Protein AF-A0A9P1BIZ7-F1 (afdb_monomer_lite)

Radius of gyration: 15.01 Å; chains: 1; bounding box: 36×40×43 Å

pLDDT: mean 78.5, std 20.58, range [31.52, 95.69]

Organism: NCBI:txid2562237

Secondary structure (DSSP, 8-state):
--TTTSPTT-EEEE----TTTSGGGHHHH---SS-TT--S-HHHHHHHHHHHHHHHHHHHHHHTT-EEEE-EETT-GGGGSHHHHHHHHHTT------EETTEEP-EE--------S--

Foldseek 3Di:
DVLVPAAAAAEDEEEQDQPLFAPVCCVVQVDDLVRNQGDPDPVSVVSVVSVVVVLVVVVSNLVNNYKYKYWYAPRGSSCSDPVNVVSCVVLVWDQQQDDDPRIGITIRDNPDPPVPDDD

Sequence (119 aa):
MAVRNTRPGGLLMVAPPCATWVFLCSAVTGRSWSNPGGNSQRCVELANILVLRLIYILFYAVKRNVKILIEQPQSSVMWMWRPVRKFLHWAGCRTECYSFLLASACELNMESCDLWHTW

Structure (mmCIF, N/CA/C/O backbone):
data_AF-A0A9P1BIZ7-F1
#
_entry.id   AF-A0A9P1BIZ7-F1
#
loop_
_atom_site.group_PDB
_atom_site.id
_atom_site.type_symbol
_atom_site.label_atom_id
_atom_site.label_alt_id
_atom_site.label_comp_id
_atom_site.label_asym_id
_atom_site.label_entity_id
_atom_site.label_seq_id
_atom_site.pdbx_PDB_ins_code
_atom_site.Cartn_x
_atom_site.Cartn_y
_atom_site.Cartn_z
_atom_site.occupancy
_atom_site.B_iso_or_equiv
_atom_site.auth_seq_id
_atom_site.auth_comp_id
_atom_site.auth_asym_id
_atom_site.auth_atom_id
_atom_site.pdbx_PDB_model_num
ATOM 1 N N . MET A 1 1 ? -17.255 4.498 2.883 1.00 62.00 1 MET A N 1
ATOM 2 C CA . MET A 1 1 ? -18.193 3.463 2.398 1.00 62.00 1 MET A CA 1
ATOM 3 C C . MET A 1 1 ? -17.959 2.087 3.020 1.00 62.00 1 MET A C 1
ATOM 5 O O . MET A 1 1 ? -18.947 1.530 3.448 1.00 62.00 1 MET A O 1
ATOM 9 N N . ALA A 1 2 ? -16.737 1.574 3.208 1.00 76.94 2 ALA A N 1
ATOM 10 C CA . ALA A 1 2 ? -16.501 0.465 4.160 1.00 76.94 2 ALA A CA 1
ATOM 11 C C . ALA A 1 2 ? -16.024 1.004 5.523 1.00 76.94 2 ALA A C 1
ATOM 13 O O . ALA A 1 2 ? -16.755 0.948 6.503 1.00 76.94 2 ALA A O 1
ATOM 14 N N . VAL A 1 3 ? -14.891 1.719 5.530 1.00 84.19 3 VAL A N 1
ATOM 15 C CA . VAL A 1 3 ? -14.271 2.311 6.739 1.00 84.19 3 VAL A CA 1
ATOM 16 C C . VAL A 1 3 ? -15.212 3.194 7.564 1.00 84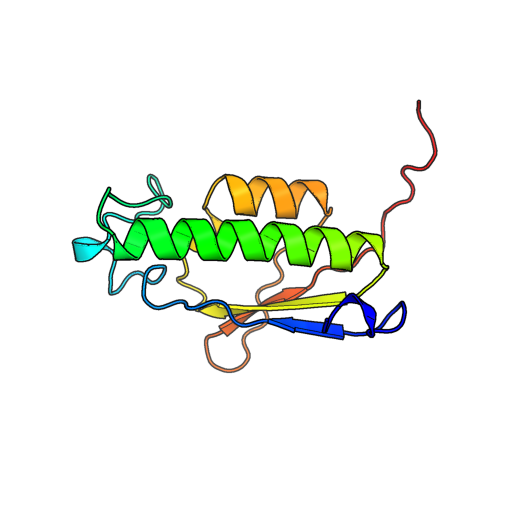.19 3 VAL A C 1
ATOM 18 O O . VAL A 1 3 ? -15.187 3.170 8.787 1.00 84.19 3 VAL A O 1
ATOM 21 N N . ARG A 1 4 ? -16.074 3.976 6.900 1.00 88.62 4 ARG A N 1
ATOM 22 C CA . ARG A 1 4 ? -17.042 4.860 7.576 1.00 88.62 4 ARG A CA 1
ATOM 23 C C . ARG A 1 4 ? -18.001 4.083 8.485 1.00 88.62 4 ARG A C 1
ATOM 25 O O . ARG A 1 4 ? -18.377 4.589 9.535 1.00 88.62 4 ARG A O 1
ATOM 32 N N . ASN A 1 5 ? -18.402 2.889 8.056 1.00 90.81 5 ASN A N 1
ATOM 33 C CA . ASN A 1 5 ? -19.398 2.074 8.744 1.00 90.81 5 ASN A CA 1
ATOM 34 C C . ASN A 1 5 ? -18.746 1.102 9.744 1.00 90.81 5 ASN A C 1
ATOM 36 O O . ASN A 1 5 ? -19.448 0.504 10.555 1.00 90.81 5 ASN A O 1
ATOM 40 N N . THR A 1 6 ? -17.418 0.956 9.711 1.00 88.38 6 THR A N 1
ATOM 41 C CA . THR A 1 6 ? -16.670 0.174 10.694 1.00 88.38 6 THR A CA 1
ATOM 42 C C . THR A 1 6 ? -16.720 0.869 12.053 1.00 88.38 6 THR A C 1
ATOM 44 O O . THR A 1 6 ? -16.509 2.082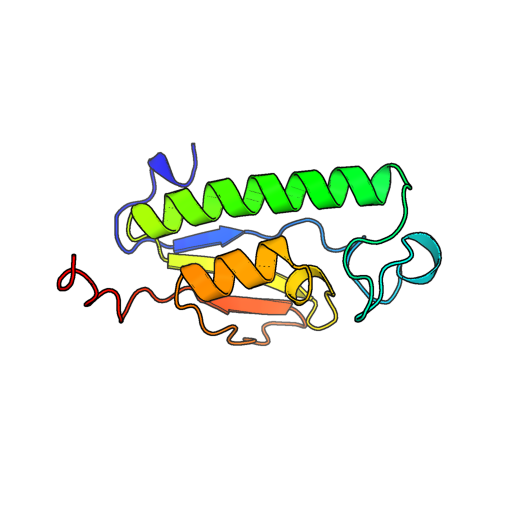 12.165 1.00 88.38 6 THR A O 1
ATOM 47 N N . ARG A 1 7 ? -17.031 0.094 13.095 1.00 90.75 7 ARG A N 1
ATOM 48 C CA . ARG A 1 7 ? -17.021 0.573 14.481 1.00 90.75 7 ARG A CA 1
ATOM 49 C C . ARG A 1 7 ? -15.578 0.829 14.947 1.00 90.75 7 ARG A C 1
ATOM 51 O O . ARG A 1 7 ? -14.678 0.138 14.465 1.00 90.75 7 ARG A O 1
ATOM 58 N N . PRO A 1 8 ? -15.351 1.762 15.890 1.00 89.31 8 PRO A N 1
ATOM 59 C CA . PRO A 1 8 ? -14.065 1.866 16.579 1.00 89.31 8 PRO A CA 1
ATOM 60 C C . PRO A 1 8 ? -13.648 0.506 17.161 1.00 89.31 8 PRO A C 1
ATOM 62 O O . PRO A 1 8 ? -14.492 -0.233 17.665 1.00 89.31 8 PRO A O 1
ATOM 65 N N . GLY A 1 9 ? -12.371 0.156 17.032 1.00 84.88 9 GLY A N 1
ATOM 66 C CA . GLY A 1 9 ? -11.806 -1.154 17.369 1.00 84.88 9 GLY A CA 1
ATOM 67 C C . GLY A 1 9 ? -12.069 -2.258 16.336 1.00 84.88 9 GLY A C 1
ATOM 68 O O . GLY A 1 9 ? -11.508 -3.344 16.455 1.00 84.88 9 GLY A O 1
ATOM 69 N N . GLY A 1 10 ? -12.900 -2.006 15.319 1.00 86.75 10 GLY A N 1
ATOM 70 C CA . GLY A 1 10 ? -13.163 -2.958 14.241 1.00 86.75 10 GLY A CA 1
ATOM 71 C C . GLY A 1 10 ? -11.957 -3.163 13.323 1.00 86.75 10 GLY A C 1
ATOM 72 O O . GLY A 1 10 ? -10.998 -2.396 13.364 1.00 86.75 10 GLY A O 1
ATOM 73 N N . LEU A 1 11 ? -12.026 -4.185 12.467 1.00 88.38 11 LEU A N 1
ATOM 74 C CA . LEU A 1 11 ? -10.960 -4.553 11.535 1.00 88.38 11 LEU A CA 1
ATOM 75 C C . LEU A 1 11 ? -11.304 -4.143 10.096 1.00 88.38 11 LEU A C 1
ATOM 77 O O . LEU A 1 11 ? -12.403 -4.402 9.603 1.00 88.38 11 LEU A O 1
ATOM 81 N N . LEU A 1 12 ? -10.341 -3.537 9.410 1.00 88.94 12 LEU A N 1
ATOM 82 C CA . LEU A 1 12 ? -10.336 -3.289 7.976 1.00 88.94 12 LEU A CA 1
ATOM 83 C C . LEU A 1 12 ? -9.270 -4.173 7.325 1.00 88.94 12 LEU A C 1
ATOM 85 O O . LEU A 1 12 ? -8.078 -3.914 7.470 1.00 88.94 12 LEU A O 1
ATOM 89 N N . MET A 1 13 ? -9.702 -5.179 6.568 1.00 89.44 13 MET A N 1
ATOM 90 C CA . MET A 1 13 ? -8.810 -5.996 5.746 1.00 89.44 13 MET A CA 1
ATOM 91 C C . MET A 1 13 ? -8.803 -5.480 4.307 1.00 89.44 13 MET A C 1
ATOM 93 O O . MET A 1 13 ? -9.862 -5.223 3.731 1.00 89.44 13 MET A O 1
ATOM 97 N N . VAL A 1 14 ? -7.618 -5.321 3.726 1.00 89.75 14 VAL A N 1
ATOM 98 C CA . VAL A 1 14 ? -7.430 -4.852 2.348 1.00 89.75 14 VAL A CA 1
ATOM 99 C C . VAL A 1 14 ? -6.328 -5.648 1.660 1.00 89.75 14 VAL A C 1
ATOM 101 O O . VAL A 1 14 ? -5.316 -5.963 2.271 1.00 89.75 14 VAL A O 1
ATOM 104 N N . ALA A 1 15 ? -6.503 -5.924 0.372 1.00 89.62 15 ALA A N 1
ATOM 105 C CA . ALA A 1 15 ? -5.524 -6.616 -0.463 1.00 89.62 15 ALA A CA 1
ATOM 106 C C . ALA A 1 15 ? -5.333 -5.814 -1.761 1.00 89.62 15 ALA A C 1
ATOM 108 O O . ALA A 1 15 ? -6.082 -6.013 -2.723 1.00 89.62 15 ALA A O 1
ATOM 109 N N . PRO A 1 16 ? -4.439 -4.805 -1.796 1.00 89.50 16 PRO A N 1
ATOM 110 C CA . PRO A 1 16 ? -4.201 -4.065 -3.027 1.00 89.50 16 PRO A CA 1
ATOM 111 C C . PRO A 1 16 ? -3.592 -4.978 -4.105 1.00 89.50 16 PRO A C 1
ATOM 113 O O . PRO A 1 16 ? -2.848 -5.903 -3.780 1.00 89.50 16 PRO A O 1
ATOM 116 N N . PRO A 1 17 ? -3.839 -4.718 -5.401 1.00 88.88 17 PRO A N 1
ATOM 117 C CA . PRO A 1 17 ? -3.247 -5.513 -6.474 1.00 88.88 17 PRO A CA 1
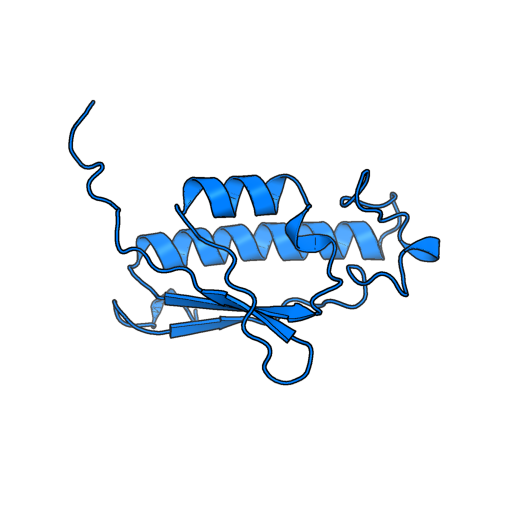ATOM 118 C C . PRO A 1 17 ? -1.717 -5.585 -6.360 1.00 88.88 17 PRO A C 1
ATOM 120 O O . PRO A 1 17 ? -1.042 -4.558 -6.400 1.00 88.88 17 PRO A O 1
ATOM 123 N N . CYS A 1 18 ? -1.171 -6.798 -6.246 1.00 87.38 18 CYS A N 1
ATOM 124 C CA . CYS A 1 18 ? 0.256 -7.034 -6.004 1.00 87.38 18 CYS A CA 1
ATOM 125 C C . CYS A 1 18 ? 1.072 -7.316 -7.277 1.00 87.38 18 CYS A C 1
ATOM 127 O O . CYS A 1 18 ? 2.299 -7.235 -7.242 1.00 87.38 18 CYS A O 1
ATOM 129 N N . ALA A 1 19 ? 0.419 -7.602 -8.412 1.00 85.75 19 ALA A N 1
ATOM 130 C CA . ALA A 1 19 ? 1.071 -8.057 -9.647 1.00 85.75 19 ALA A CA 1
ATOM 131 C C . ALA A 1 19 ? 2.193 -7.119 -10.128 1.00 85.75 19 ALA A C 1
ATOM 133 O O . ALA A 1 19 ? 3.243 -7.572 -10.559 1.00 85.75 19 ALA A O 1
ATOM 134 N N . THR A 1 20 ? 2.025 -5.803 -9.991 1.00 87.12 20 THR A N 1
ATOM 135 C CA . THR A 1 20 ? 3.052 -4.826 -10.392 1.00 87.12 20 THR A CA 1
ATOM 136 C C . THR A 1 20 ? 4.117 -4.564 -9.330 1.00 87.12 20 THR A C 1
ATOM 138 O O . THR A 1 20 ? 5.020 -3.778 -9.588 1.00 87.12 20 THR A O 1
ATOM 141 N N . TRP A 1 21 ? 3.986 -5.130 -8.131 1.00 89.06 21 TRP A N 1
ATOM 142 C CA . TRP A 1 21 ? 4.842 -4.863 -6.969 1.00 89.06 21 TRP A CA 1
ATOM 143 C C . TRP A 1 21 ? 5.721 -6.055 -6.579 1.00 89.06 21 TRP A C 1
ATOM 145 O O . TRP A 1 21 ? 6.628 -5.902 -5.764 1.00 89.06 21 TRP A O 1
ATOM 155 N N . VAL A 1 22 ? 5.477 -7.232 -7.157 1.00 86.81 22 VAL A N 1
ATOM 156 C CA . VAL A 1 22 ? 6.286 -8.435 -6.937 1.00 86.81 22 VAL A CA 1
ATOM 157 C C . VAL A 1 22 ? 7.520 -8.476 -7.833 1.00 86.81 22 VAL A C 1
ATOM 159 O O . VAL A 1 22 ? 7.520 -7.963 -8.954 1.00 86.81 22 VAL A O 1
ATOM 162 N N . PHE A 1 23 ? 8.561 -9.164 -7.358 1.00 79.12 23 PHE A N 1
ATOM 163 C CA . PHE A 1 23 ? 9.823 -9.348 -8.079 1.00 79.12 23 PHE A CA 1
ATOM 164 C C . PHE A 1 23 ? 9.647 -9.912 -9.499 1.00 79.12 23 PHE A C 1
ATOM 166 O O . PHE A 1 23 ? 10.379 -9.511 -10.402 1.00 79.12 23 PHE A O 1
ATOM 173 N N . LEU A 1 24 ? 8.647 -10.773 -9.724 1.00 83.62 24 LEU A N 1
ATOM 174 C CA . LEU A 1 24 ? 8.386 -11.392 -11.028 1.00 83.62 24 LEU A CA 1
ATOM 175 C C . LEU A 1 24 ? 8.145 -10.362 -12.147 1.00 83.62 24 LEU A C 1
ATOM 177 O O . LEU A 1 24 ? 8.517 -10.593 -13.292 1.00 83.62 24 LEU A O 1
ATOM 181 N N . CYS A 1 25 ? 7.576 -9.201 -11.818 1.00 84.44 25 CYS A N 1
ATOM 182 C CA . CYS A 1 25 ? 7.288 -8.149 -12.792 1.00 84.44 25 CYS A CA 1
ATOM 183 C C . CYS A 1 25 ? 8.330 -7.022 -12.787 1.00 84.44 25 CYS A C 1
ATOM 185 O O . CYS A 1 25 ? 8.136 -6.017 -13.472 1.00 84.44 25 CYS A O 1
ATOM 187 N N . SER A 1 26 ? 9.434 -7.158 -12.045 1.00 88.25 26 SER A N 1
ATOM 188 C CA . SER A 1 26 ? 10.471 -6.119 -11.910 1.00 88.25 26 SER A CA 1
ATOM 189 C C . SER A 1 26 ? 11.081 -5.710 -13.254 1.00 88.25 26 SER A C 1
ATOM 191 O O . SER A 1 26 ? 11.222 -4.517 -13.513 1.00 88.25 26 SER A O 1
ATOM 193 N N . ALA A 1 27 ? 11.342 -6.673 -14.144 1.00 88.75 27 ALA A N 1
ATOM 194 C CA . ALA A 1 27 ? 11.902 -6.414 -15.472 1.00 88.75 27 ALA A CA 1
ATOM 195 C C . ALA A 1 27 ? 11.002 -5.508 -16.331 1.00 88.75 27 ALA A C 1
ATOM 197 O O . ALA A 1 27 ? 11.488 -4.607 -17.007 1.00 88.75 27 ALA A O 1
ATOM 198 N N . VAL A 1 28 ? 9.681 -5.713 -16.271 1.00 90.50 28 VAL A N 1
ATOM 199 C CA . VAL A 1 28 ? 8.703 -4.931 -17.045 1.00 90.50 28 VAL A CA 1
ATOM 200 C C . VAL A 1 28 ? 8.399 -3.601 -16.360 1.00 90.50 28 VAL A C 1
ATOM 202 O O . VAL A 1 28 ? 8.359 -2.555 -16.999 1.00 90.50 28 VAL A O 1
ATOM 205 N N . THR A 1 29 ? 8.207 -3.625 -15.044 1.00 92.56 29 THR A N 1
ATOM 206 C CA . THR A 1 29 ? 7.787 -2.454 -14.259 1.00 92.56 29 THR A CA 1
ATOM 207 C C . THR A 1 29 ? 8.935 -1.512 -13.904 1.00 92.56 29 THR A C 1
ATOM 209 O O . THR A 1 29 ? 8.693 -0.406 -13.424 1.00 92.56 29 THR A O 1
ATOM 212 N N . GLY A 1 30 ? 10.188 -1.938 -14.087 1.00 93.56 30 GLY A N 1
ATOM 213 C CA . GLY A 1 30 ? 11.376 -1.202 -13.654 1.00 93.56 30 GLY A CA 1
ATOM 214 C C . GLY A 1 30 ? 11.469 -1.025 -12.135 1.00 93.56 30 GLY A C 1
ATOM 215 O O . GLY A 1 30 ? 12.224 -0.170 -11.667 1.00 93.56 30 GLY A O 1
ATOM 216 N N . ARG A 1 31 ? 10.668 -1.772 -11.359 1.00 93.12 31 ARG A N 1
ATOM 217 C CA . ARG A 1 31 ? 10.665 -1.687 -9.898 1.00 93.12 31 ARG A CA 1
ATOM 218 C C . ARG A 1 31 ? 11.810 -2.494 -9.313 1.00 93.12 31 ARG A C 1
ATOM 220 O O . ARG A 1 31 ? 11.991 -3.666 -9.629 1.00 93.12 31 ARG A O 1
ATOM 227 N N . SER A 1 32 ? 12.528 -1.876 -8.391 1.00 92.19 32 SER A N 1
ATOM 228 C CA . SER A 1 32 ? 13.578 -2.510 -7.599 1.00 92.19 32 SER A CA 1
ATOM 229 C C . SER A 1 32 ? 13.524 -2.002 -6.160 1.00 92.19 32 SER A C 1
ATOM 231 O O . SER A 1 32 ? 12.739 -1.116 -5.826 1.00 92.19 32 SER A O 1
ATOM 233 N N . TRP A 1 33 ? 14.373 -2.540 -5.288 1.00 87.75 33 TRP A N 1
ATOM 234 C CA . TRP A 1 33 ? 14.478 -2.060 -3.907 1.00 87.75 33 TRP A CA 1
ATOM 235 C C . TRP A 1 33 ? 14.967 -0.606 -3.838 1.00 87.75 33 TRP A C 1
ATOM 237 O O . TRP A 1 33 ? 14.548 0.142 -2.957 1.00 87.75 33 TRP A O 1
ATOM 247 N N . SER A 1 34 ? 15.818 -0.195 -4.786 1.00 90.56 34 SER A N 1
ATOM 248 C CA . SER A 1 34 ? 16.316 1.178 -4.921 1.00 90.56 34 SER A CA 1
ATOM 249 C C . SER A 1 34 ? 15.359 2.091 -5.694 1.00 90.56 34 SER A C 1
ATOM 251 O O . SER A 1 34 ? 15.293 3.282 -5.401 1.00 90.56 34 SER A O 1
ATOM 253 N N . ASN A 1 35 ? 14.573 1.543 -6.629 1.00 93.06 35 ASN A N 1
ATOM 254 C CA . ASN A 1 35 ? 13.523 2.254 -7.357 1.00 93.06 35 ASN A CA 1
ATOM 255 C C . ASN A 1 35 ? 12.151 1.571 -7.198 1.00 93.06 35 ASN A C 1
ATOM 257 O O . ASN A 1 35 ? 11.606 1.017 -8.157 1.00 93.06 35 ASN A O 1
ATOM 261 N N . PRO A 1 36 ? 11.536 1.613 -6.005 1.00 92.38 36 PRO A N 1
ATOM 262 C CA . PRO A 1 36 ? 10.250 0.963 -5.782 1.00 92.38 36 PRO A CA 1
ATOM 263 C C . PRO A 1 36 ? 9.105 1.644 -6.538 1.00 92.38 36 PRO A C 1
ATOM 265 O O . PRO A 1 36 ? 8.044 1.047 -6.657 1.00 92.38 36 PRO A O 1
ATOM 268 N N . GLY A 1 37 ? 9.296 2.867 -7.055 1.00 92.69 37 GLY A N 1
ATOM 269 C CA . GLY A 1 37 ? 8.302 3.601 -7.850 1.00 92.69 37 GLY A CA 1
ATOM 270 C C . GLY A 1 37 ? 8.143 3.107 -9.290 1.00 92.69 37 GLY A C 1
ATOM 271 O O . GLY A 1 37 ? 7.095 3.360 -9.882 1.00 92.69 37 GLY A O 1
ATOM 272 N N . GLY A 1 38 ? 9.127 2.365 -9.807 1.00 94.19 38 GLY A N 1
ATOM 273 C CA . GLY A 1 38 ? 9.109 1.790 -11.151 1.00 94.19 38 GLY A CA 1
ATOM 274 C C . GLY A 1 38 ? 9.411 2.795 -12.261 1.00 94.19 38 GLY A C 1
ATOM 275 O O . GLY A 1 38 ? 10.008 3.845 -12.021 1.00 94.19 38 GLY A O 1
ATOM 276 N N . ASN A 1 39 ? 9.044 2.430 -13.487 1.00 94.62 39 ASN A N 1
ATOM 277 C CA . ASN A 1 39 ? 9.163 3.246 -14.696 1.00 94.62 39 ASN A CA 1
ATOM 278 C C . ASN A 1 39 ? 7.849 3.994 -15.024 1.00 94.62 39 ASN A C 1
ATOM 280 O O . ASN A 1 39 ? 6.889 3.959 -14.258 1.00 94.62 39 ASN A O 1
ATOM 284 N N . SER A 1 40 ? 7.805 4.671 -16.174 1.00 94.69 40 SER A N 1
ATOM 285 C CA . SER A 1 40 ? 6.649 5.442 -16.665 1.00 94.69 40 SER A CA 1
ATOM 286 C C . SER A 1 40 ? 5.621 4.612 -17.449 1.00 94.69 40 SER A C 1
ATOM 288 O O . SER A 1 40 ? 4.824 5.151 -18.215 1.00 94.69 40 SER A O 1
ATOM 290 N N . GLN A 1 41 ? 5.620 3.281 -17.317 1.00 94.19 41 GLN A N 1
ATOM 291 C CA . GLN A 1 41 ? 4.571 2.481 -17.945 1.00 94.19 41 GLN A CA 1
ATOM 292 C C . GLN A 1 41 ? 3.225 2.732 -17.263 1.00 94.19 41 GLN A C 1
ATOM 294 O O . GLN A 1 41 ? 3.113 2.756 -16.037 1.00 94.19 41 GLN A O 1
ATOM 299 N N . ARG A 1 42 ? 2.161 2.803 -18.066 1.00 94.12 42 ARG A N 1
ATOM 300 C CA . ARG A 1 42 ? 0.800 3.079 -17.584 1.00 94.12 42 ARG A CA 1
ATOM 301 C C . ARG A 1 42 ? 0.344 2.142 -16.459 1.00 94.12 42 ARG A C 1
ATOM 303 O O . ARG A 1 42 ? -0.333 2.579 -15.534 1.00 94.12 42 ARG A O 1
ATOM 310 N N . CYS A 1 43 ? 0.699 0.857 -16.511 1.00 92.12 43 CYS A N 1
ATOM 311 C CA . CYS A 1 43 ? 0.344 -0.101 -15.458 1.00 92.12 43 CYS A CA 1
ATOM 312 C C . CYS A 1 43 ? 1.015 0.227 -14.111 1.00 92.12 43 CYS A C 1
ATOM 314 O O . CYS A 1 43 ? 0.393 0.072 -13.061 1.00 92.12 43 CYS A O 1
ATOM 316 N N . VAL A 1 44 ? 2.250 0.737 -14.137 1.00 94.25 44 VAL A N 1
ATOM 317 C CA . VAL A 1 44 ? 3.020 1.150 -12.957 1.00 94.25 44 VAL A CA 1
ATOM 318 C C . VAL A 1 44 ? 2.430 2.421 -12.357 1.00 94.25 44 VA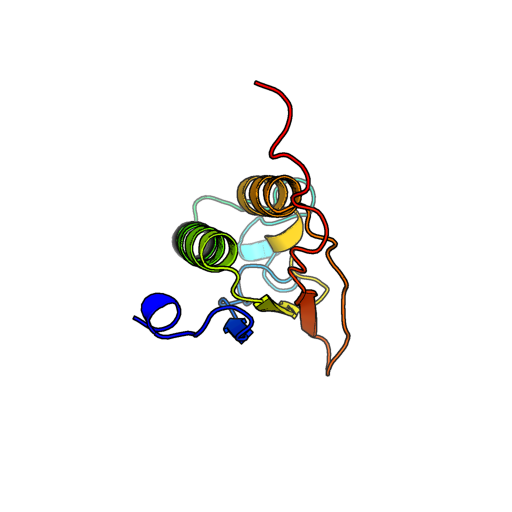L A C 1
ATOM 320 O O . VAL A 1 44 ? 2.202 2.481 -11.148 1.00 94.25 44 VAL A O 1
ATOM 323 N N . GLU A 1 45 ? 2.115 3.406 -13.195 1.00 95.00 45 GLU A N 1
ATOM 324 C CA . GLU A 1 45 ? 1.501 4.667 -12.772 1.00 95.00 45 GLU A CA 1
ATOM 325 C C . GLU A 1 45 ? 0.124 4.446 -12.138 1.00 95.00 45 GLU A C 1
ATOM 327 O O . GLU A 1 45 ? -0.149 4.951 -11.046 1.00 95.00 45 GLU A O 1
ATOM 332 N N . LEU A 1 46 ? -0.726 3.627 -12.767 1.00 94.88 46 LEU A N 1
ATOM 333 C CA . LEU A 1 46 ? -2.034 3.271 -12.214 1.00 94.88 46 LEU A CA 1
ATOM 334 C C . LEU A 1 46 ? -1.901 2.531 -10.879 1.00 94.88 46 LEU A C 1
ATOM 336 O O . LEU A 1 46 ? -2.636 2.835 -9.938 1.00 94.88 46 LEU A O 1
ATOM 340 N N . ALA A 1 47 ? -0.939 1.613 -10.759 1.00 93.81 47 ALA A N 1
ATOM 341 C CA . ALA A 1 47 ? -0.661 0.930 -9.500 1.00 93.81 47 ALA A CA 1
ATOM 342 C C . ALA A 1 47 ? -0.185 1.899 -8.402 1.00 93.81 47 ALA A C 1
ATOM 344 O O . ALA A 1 47 ? -0.639 1.806 -7.261 1.00 93.81 47 ALA A O 1
ATOM 345 N N . ASN A 1 48 ? 0.669 2.869 -8.740 1.00 95.12 48 ASN A N 1
ATOM 346 C CA . ASN A 1 48 ? 1.112 3.914 -7.813 1.00 95.12 48 ASN A CA 1
ATOM 347 C C . ASN A 1 48 ? -0.072 4.766 -7.327 1.00 95.12 48 ASN A C 1
ATOM 349 O O . ASN A 1 48 ? -0.216 5.000 -6.126 1.00 95.12 48 ASN A O 1
ATOM 353 N N . ILE A 1 49 ? -0.958 5.184 -8.236 1.00 95.69 49 ILE A N 1
ATOM 354 C CA . ILE A 1 49 ? -2.170 5.947 -7.899 1.00 95.69 49 ILE A CA 1
ATOM 355 C C . ILE A 1 49 ? -3.097 5.137 -6.985 1.00 95.69 49 ILE A C 1
ATOM 357 O O . ILE A 1 49 ? -3.635 5.682 -6.019 1.00 95.69 49 ILE A O 1
ATOM 361 N N . LEU A 1 50 ? -3.281 3.842 -7.258 1.00 95.31 50 LEU A N 1
ATOM 362 C CA . LEU A 1 50 ? -4.089 2.961 -6.413 1.00 95.31 50 LEU A CA 1
ATOM 363 C C . LEU A 1 50 ? -3.528 2.867 -4.992 1.00 95.31 50 LEU A C 1
ATOM 365 O O . LEU A 1 50 ? -4.289 3.013 -4.036 1.00 95.31 50 LEU A O 1
ATOM 369 N N . VAL A 1 51 ? -2.212 2.700 -4.838 1.00 94.50 51 VAL A N 1
ATOM 370 C CA . VAL A 1 51 ? -1.575 2.656 -3.513 1.00 94.50 51 VAL A CA 1
ATOM 371 C C . VAL A 1 51 ? -1.661 4.010 -2.798 1.00 94.50 51 VAL A C 1
ATOM 373 O O . VAL A 1 51 ? -1.916 4.043 -1.597 1.00 94.50 51 VAL A O 1
ATOM 376 N N . LEU A 1 52 ? -1.548 5.140 -3.504 1.00 95.69 52 LEU A N 1
ATOM 377 C CA . LEU A 1 52 ? -1.775 6.460 -2.897 1.00 95.69 52 LEU A CA 1
ATOM 378 C C . LEU A 1 52 ? -3.211 6.616 -2.385 1.00 95.69 52 LEU A C 1
ATOM 380 O O . LEU A 1 52 ? -3.420 7.065 -1.260 1.00 95.69 52 LEU A O 1
ATOM 384 N N . ARG A 1 53 ? -4.210 6.203 -3.173 1.00 95.44 53 ARG A N 1
ATOM 385 C CA . ARG A 1 53 ? -5.618 6.201 -2.740 1.00 95.44 53 ARG A CA 1
ATOM 386 C C . ARG A 1 53 ? -5.838 5.277 -1.547 1.00 95.44 5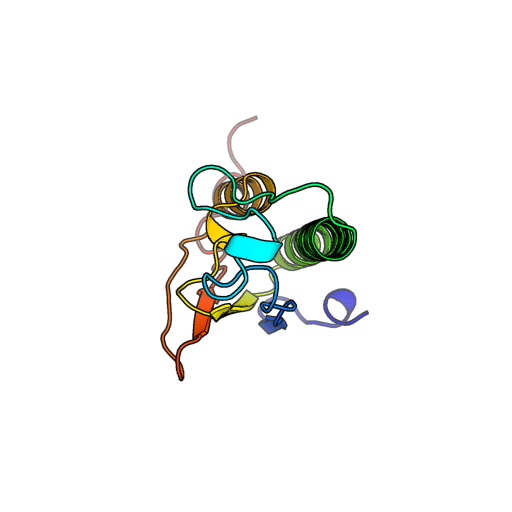3 ARG A C 1
ATOM 388 O O . ARG A 1 53 ? -6.576 5.642 -0.635 1.00 95.44 53 ARG A O 1
ATOM 395 N N . LEU A 1 54 ? -5.176 4.120 -1.531 1.00 93.06 54 LEU A N 1
ATOM 396 C CA . LEU A 1 54 ? -5.192 3.226 -0.381 1.00 93.06 54 LEU A CA 1
ATOM 397 C C . LEU A 1 54 ? -4.656 3.939 0.863 1.00 93.06 54 LEU A C 1
ATOM 399 O O . LEU A 1 54 ? -5.351 3.947 1.871 1.00 93.06 54 LEU A O 1
ATOM 403 N N . ILE A 1 55 ? -3.500 4.609 0.789 1.00 93.50 55 ILE A N 1
ATOM 404 C CA . ILE A 1 55 ? -2.935 5.373 1.917 1.00 93.50 55 ILE A CA 1
ATOM 405 C C . ILE A 1 55 ? -3.951 6.377 2.482 1.00 93.50 55 ILE A C 1
ATOM 407 O O . ILE A 1 55 ? -4.100 6.458 3.697 1.00 93.50 55 ILE A O 1
ATOM 411 N N . TYR A 1 56 ? -4.703 7.091 1.638 1.00 93.69 56 TYR A N 1
ATOM 412 C CA . TYR A 1 56 ? -5.765 7.993 2.111 1.00 93.69 56 TYR A CA 1
ATOM 413 C C . TYR A 1 56 ? -6.869 7.264 2.891 1.00 93.69 56 TYR A C 1
ATOM 415 O O . TYR A 1 56 ? -7.325 7.750 3.928 1.00 93.69 56 TYR A O 1
ATOM 423 N N . ILE A 1 57 ? -7.291 6.090 2.417 1.00 92.81 57 ILE A N 1
ATOM 424 C CA . ILE A 1 57 ? -8.290 5.259 3.104 1.00 92.81 57 ILE A CA 1
ATOM 425 C C . ILE A 1 57 ? -7.739 4.759 4.444 1.00 92.81 57 ILE A C 1
ATOM 427 O O . ILE A 1 57 ? -8.450 4.804 5.449 1.00 92.81 57 ILE A O 1
ATOM 431 N N . LEU A 1 58 ? -6.479 4.324 4.470 1.00 90.75 58 LEU A N 1
ATOM 432 C CA . LEU A 1 58 ? -5.814 3.845 5.679 1.00 90.75 58 LEU A CA 1
ATOM 433 C C . LEU A 1 58 ? -5.632 4.963 6.703 1.00 90.75 58 LEU A C 1
ATOM 435 O O . LEU A 1 58 ? -5.925 4.766 7.875 1.00 90.75 58 LEU A O 1
ATOM 439 N N . PHE A 1 59 ? -5.240 6.158 6.264 1.00 90.69 59 PHE A N 1
ATOM 440 C CA . PHE A 1 59 ? -5.164 7.340 7.117 1.00 90.69 59 PHE A CA 1
ATOM 441 C C . PHE A 1 59 ? -6.509 7.632 7.790 1.00 90.69 59 PHE A C 1
ATOM 443 O O . PHE A 1 59 ? -6.570 7.840 9.002 1.00 90.69 59 PHE A O 1
ATOM 450 N N . TYR A 1 60 ? -7.602 7.585 7.022 1.00 91.75 60 TYR A N 1
ATOM 451 C CA . TYR A 1 60 ? -8.947 7.763 7.565 1.00 91.75 60 TYR A CA 1
ATOM 452 C C . TYR A 1 60 ? -9.335 6.652 8.556 1.00 91.75 60 TYR A C 1
ATOM 454 O O . TYR A 1 60 ? -9.951 6.937 9.581 1.00 91.75 60 TYR A O 1
ATOM 462 N N . ALA A 1 61 ? -8.951 5.403 8.284 1.00 91.06 61 ALA A N 1
ATOM 463 C CA . ALA A 1 61 ? -9.194 4.267 9.171 1.00 91.06 61 ALA A CA 1
ATOM 464 C C . ALA A 1 61 ? -8.416 4.379 10.498 1.00 91.06 61 ALA A C 1
ATOM 466 O O . ALA A 1 61 ? -9.026 4.251 11.559 1.00 91.06 61 ALA A O 1
ATOM 467 N N . VAL A 1 62 ? -7.126 4.737 10.457 1.00 88.19 62 VAL A N 1
ATOM 468 C CA . VAL A 1 62 ? -6.308 4.997 11.659 1.00 88.19 62 VAL A CA 1
ATOM 469 C C . VAL A 1 62 ? -6.946 6.100 12.506 1.00 88.19 62 VAL A C 1
ATOM 471 O O . VAL A 1 62 ? -7.189 5.914 13.695 1.00 88.19 62 VAL A O 1
ATOM 474 N N . LYS A 1 63 ? -7.339 7.225 11.890 1.00 89.56 63 LYS A N 1
ATOM 475 C CA . LYS A 1 63 ? -8.016 8.330 12.597 1.00 89.56 63 LYS A CA 1
ATOM 476 C C . LYS A 1 63 ? -9.358 7.943 13.228 1.00 89.56 63 LYS A C 1
ATOM 478 O O . LYS A 1 63 ? -9.826 8.639 14.123 1.00 89.56 63 LYS A O 1
ATOM 483 N N . ARG A 1 64 ? -9.983 6.855 12.776 1.00 89.19 64 ARG A N 1
ATOM 484 C CA . ARG A 1 64 ? -11.251 6.319 13.296 1.00 89.19 64 ARG A CA 1
ATOM 485 C C . ARG A 1 64 ? -11.058 5.218 14.343 1.00 89.19 64 ARG A C 1
ATOM 487 O O . ARG A 1 64 ? -12.052 4.622 14.754 1.00 89.19 64 ARG A O 1
ATOM 494 N N . ASN A 1 65 ? -9.818 4.958 14.766 1.00 87.31 65 ASN A N 1
ATOM 495 C CA . ASN A 1 65 ? -9.454 3.837 15.629 1.00 87.31 65 ASN A CA 1
ATOM 496 C C . ASN A 1 65 ? -9.902 2.485 15.040 1.00 87.31 65 ASN A C 1
ATOM 498 O O . ASN A 1 65 ? -10.485 1.654 15.729 1.00 87.31 65 ASN A O 1
ATOM 502 N N . VAL A 1 66 ? -9.717 2.293 13.733 1.00 86.81 66 VAL A N 1
ATOM 503 C CA . VAL A 1 66 ? -9.998 1.025 13.048 1.00 86.81 66 VAL A CA 1
ATOM 504 C C . VAL A 1 66 ? -8.674 0.297 12.847 1.00 86.81 66 VAL A C 1
ATOM 506 O O . VAL A 1 66 ? -7.748 0.857 12.258 1.00 86.81 66 VAL A O 1
ATOM 509 N N . LYS A 1 67 ? -8.598 -0.953 13.311 1.00 85.50 67 LYS A N 1
ATOM 510 C CA . LYS A 1 67 ? -7.452 -1.834 13.074 1.00 85.50 67 LYS A CA 1
ATOM 511 C C . LYS A 1 67 ? -7.371 -2.159 11.594 1.00 85.50 67 LYS A C 1
ATOM 513 O O . LYS A 1 67 ? -8.396 -2.356 10.944 1.00 85.50 67 LYS A O 1
ATOM 518 N N . ILE A 1 68 ? -6.168 -2.219 11.047 1.00 86.19 68 ILE A N 1
ATOM 519 C CA . ILE A 1 68 ? -5.957 -2.425 9.614 1.00 86.19 68 ILE A CA 1
ATOM 520 C C . ILE A 1 68 ? -5.066 -3.640 9.423 1.00 86.19 68 ILE A C 1
ATOM 522 O O . ILE A 1 68 ? -4.055 -3.773 10.107 1.00 86.19 68 ILE A O 1
ATOM 526 N N . LEU A 1 69 ? -5.436 -4.472 8.453 1.00 86.00 69 LEU A N 1
ATOM 527 C CA . LEU A 1 69 ? -4.628 -5.568 7.948 1.00 86.00 69 LEU A CA 1
ATOM 528 C C . LEU A 1 69 ? -4.513 -5.433 6.431 1.00 86.00 69 LEU A C 1
ATOM 530 O O . LEU A 1 69 ? -5.515 -5.445 5.715 1.00 86.00 69 LEU A O 1
ATOM 534 N N . ILE A 1 70 ? -3.283 -5.288 5.948 1.00 86.69 70 ILE A N 1
ATOM 535 C CA . ILE A 1 70 ? -2.981 -5.217 4.516 1.00 86.69 70 ILE A CA 1
ATOM 536 C C . ILE A 1 70 ? -2.336 -6.530 4.090 1.00 86.69 70 ILE A C 1
ATOM 538 O O . ILE A 1 70 ? -1.267 -6.857 4.590 1.00 86.69 70 ILE A O 1
ATOM 542 N N . GLU A 1 71 ? -2.960 -7.242 3.161 1.00 86.25 71 GLU A N 1
ATOM 543 C CA . GLU A 1 71 ? -2.403 -8.426 2.510 1.00 86.25 71 GLU A CA 1
ATOM 544 C C . GLU A 1 71 ? -1.521 -7.991 1.332 1.00 86.25 71 GLU A C 1
ATOM 546 O O . GLU A 1 71 ? -1.956 -7.245 0.449 1.00 86.25 71 GLU A O 1
ATOM 551 N N . GLN A 1 72 ? -0.263 -8.424 1.341 1.00 86.12 72 GLN A N 1
ATOM 552 C CA . GLN A 1 72 ? 0.635 -8.385 0.189 1.00 86.12 72 GLN A CA 1
ATOM 553 C C . GLN A 1 72 ? 1.602 -9.557 0.237 1.00 86.12 72 GLN A C 1
ATOM 555 O O . GLN A 1 72 ? 2.002 -9.946 1.323 1.00 86.12 72 GLN A O 1
ATOM 560 N N . PRO A 1 73 ? 2.140 -10.019 -0.897 1.00 84.69 73 PRO A N 1
ATOM 561 C CA . PRO A 1 73 ? 3.234 -10.981 -0.885 1.00 84.69 73 PRO A CA 1
ATOM 562 C C . PRO A 1 73 ? 4.465 -10.426 -0.155 1.00 84.69 73 PRO A C 1
ATOM 564 O O . PRO A 1 73 ? 4.785 -9.238 -0.264 1.00 84.69 73 PRO A O 1
ATOM 567 N N . GLN A 1 74 ? 5.208 -11.302 0.526 1.00 80.56 74 GLN A N 1
ATOM 568 C CA . GLN A 1 74 ? 6.419 -10.921 1.270 1.00 80.56 74 GLN A CA 1
ATOM 569 C C . GLN A 1 74 ? 7.471 -10.229 0.394 1.00 80.56 74 GLN A C 1
ATOM 571 O O . GLN A 1 74 ? 8.161 -9.313 0.833 1.00 80.56 74 GLN A O 1
ATOM 576 N N . SER A 1 75 ? 7.562 -10.622 -0.876 1.00 81.62 75 SER A N 1
ATOM 577 C CA . SER A 1 75 ? 8.478 -10.026 -1.850 1.00 81.62 75 SER A CA 1
ATOM 578 C C . SER A 1 75 ? 7.994 -8.690 -2.434 1.00 81.62 75 SER A C 1
ATOM 580 O O . SER A 1 75 ? 8.572 -8.217 -3.413 1.00 81.62 75 SER A O 1
ATOM 582 N N . SER A 1 76 ? 6.893 -8.119 -1.934 1.00 88.06 76 SER A N 1
ATOM 583 C CA . SER A 1 76 ? 6.336 -6.876 -2.468 1.00 88.06 76 SER A CA 1
ATOM 584 C C . SER A 1 76 ? 7.269 -5.698 -2.183 1.00 88.06 76 SER A C 1
ATOM 586 O O . SER A 1 76 ? 7.536 -5.349 -1.034 1.00 88.06 76 SER A O 1
ATOM 588 N N . VAL A 1 77 ? 7.717 -5.013 -3.235 1.00 90.94 77 VAL A N 1
ATOM 589 C CA . VAL A 1 77 ? 8.497 -3.768 -3.110 1.00 90.94 77 VAL A CA 1
ATOM 590 C C . VAL A 1 77 ? 7.628 -2.566 -2.714 1.00 90.94 77 VAL A C 1
ATOM 592 O O . VAL A 1 77 ? 8.152 -1.475 -2.481 1.00 90.94 77 VAL A O 1
ATOM 595 N N . MET A 1 78 ? 6.307 -2.755 -2.585 1.00 91.88 78 MET A N 1
ATOM 596 C CA . MET A 1 78 ? 5.365 -1.729 -2.121 1.00 91.88 78 MET A CA 1
ATOM 597 C C . MET A 1 78 ? 5.761 -1.178 -0.749 1.00 91.88 78 MET A C 1
ATOM 599 O O . MET A 1 78 ? 5.702 0.031 -0.529 1.00 91.88 78 MET A O 1
ATOM 603 N N . TRP A 1 79 ? 6.243 -2.047 0.142 1.00 88.38 79 TRP A N 1
ATOM 604 C CA . TRP A 1 79 ? 6.678 -1.686 1.492 1.00 88.38 79 TRP A CA 1
ATOM 605 C C . TRP A 1 79 ? 7.886 -0.748 1.511 1.00 88.38 79 TRP A C 1
ATOM 607 O O . TRP A 1 79 ? 8.050 0.034 2.444 1.00 88.38 79 TRP A O 1
ATOM 617 N N . MET A 1 80 ? 8.706 -0.783 0.460 1.00 89.50 80 MET A N 1
ATOM 618 C CA . MET A 1 80 ? 9.882 0.077 0.320 1.00 89.50 80 MET A CA 1
ATOM 619 C C . MET A 1 80 ? 9.544 1.426 -0.316 1.00 89.50 80 MET A C 1
ATOM 621 O O . MET A 1 80 ? 10.343 2.365 -0.248 1.00 89.50 80 MET A O 1
ATOM 625 N N . TRP A 1 81 ? 8.358 1.558 -0.916 1.00 92.62 81 TRP A N 1
ATOM 626 C CA . TRP A 1 81 ? 7.969 2.769 -1.619 1.00 92.62 81 TRP A CA 1
ATOM 627 C C . TRP A 1 81 ? 7.800 3.949 -0.658 1.00 92.62 81 TRP A C 1
ATOM 629 O O . TRP A 1 81 ? 7.135 3.858 0.374 1.00 92.62 81 TRP A O 1
ATOM 639 N N . ARG A 1 82 ? 8.409 5.091 -1.002 1.00 93.31 82 ARG A N 1
ATOM 640 C CA . ARG A 1 82 ? 8.532 6.254 -0.106 1.00 93.31 82 ARG A CA 1
ATOM 641 C C . ARG A 1 82 ? 7.194 6.738 0.484 1.00 93.31 82 ARG A C 1
ATOM 643 O O . ARG A 1 82 ? 7.185 7.018 1.682 1.00 93.31 82 ARG A O 1
ATOM 650 N N . PRO A 1 83 ? 6.082 6.843 -0.272 1.00 93.62 83 PRO A N 1
ATOM 651 C CA . PRO A 1 83 ? 4.785 7.222 0.291 1.00 93.62 83 PRO A CA 1
ATOM 652 C C . PRO A 1 83 ? 4.275 6.234 1.346 1.00 93.62 83 PRO A C 1
ATOM 654 O O . PRO A 1 83 ? 3.831 6.658 2.410 1.00 93.62 83 PRO A O 1
ATOM 657 N N . VAL A 1 84 ? 4.405 4.930 1.086 1.00 91.44 84 VAL A N 1
ATOM 658 C CA . VAL A 1 84 ? 3.981 3.866 2.009 1.00 91.44 84 VAL A CA 1
ATOM 659 C C . VAL A 1 84 ? 4.828 3.902 3.275 1.00 91.44 84 VAL A C 1
ATOM 661 O O . VAL A 1 84 ? 4.283 3.964 4.371 1.00 91.44 84 VAL A O 1
ATOM 664 N N . ARG A 1 85 ? 6.159 3.978 3.141 1.00 89.00 85 ARG A N 1
ATOM 665 C CA . ARG A 1 85 ? 7.069 4.092 4.292 1.00 89.00 85 ARG A CA 1
ATOM 666 C C . ARG A 1 85 ? 6.771 5.304 5.167 1.00 89.00 85 ARG A C 1
ATOM 668 O O . ARG A 1 85 ? 6.769 5.184 6.387 1.00 89.00 85 ARG A O 1
ATOM 675 N N . LYS A 1 86 ? 6.519 6.467 4.555 1.00 90.88 86 LYS A N 1
ATOM 676 C CA . LYS A 1 86 ? 6.152 7.686 5.292 1.00 90.88 86 LYS A CA 1
ATOM 677 C C . LYS A 1 86 ? 4.853 7.498 6.071 1.00 90.88 86 LYS A C 1
ATOM 679 O O . LYS A 1 86 ? 4.789 7.906 7.224 1.00 90.88 86 LYS A O 1
ATOM 684 N N . PHE A 1 87 ? 3.849 6.879 5.452 1.00 89.50 87 PHE A N 1
ATOM 685 C CA . PHE A 1 87 ? 2.583 6.583 6.114 1.00 89.50 87 PHE A CA 1
ATOM 686 C C . PHE A 1 87 ? 2.765 5.619 7.294 1.00 89.50 87 PHE A C 1
ATOM 688 O O . PHE A 1 87 ? 2.306 5.928 8.387 1.00 89.50 87 PHE A O 1
ATOM 695 N N . LEU A 1 88 ? 3.475 4.502 7.100 1.00 85.62 88 LEU A N 1
ATOM 696 C CA . LEU A 1 88 ? 3.712 3.510 8.156 1.00 85.62 88 LEU A CA 1
ATOM 697 C C . LEU A 1 88 ? 4.473 4.110 9.344 1.00 85.62 88 LEU A C 1
ATOM 699 O O . LEU A 1 88 ? 4.092 3.891 10.490 1.00 85.62 88 LEU A O 1
ATOM 703 N N . HIS A 1 89 ? 5.494 4.927 9.068 1.00 85.94 89 HIS A N 1
ATOM 704 C CA . HIS A 1 89 ? 6.227 5.651 10.105 1.00 85.94 89 HIS A CA 1
ATOM 705 C C . HIS A 1 89 ? 5.329 6.647 10.853 1.00 85.94 89 HIS A C 1
ATOM 707 O O . HIS A 1 89 ? 5.369 6.711 12.076 1.00 85.94 89 HIS A O 1
ATOM 713 N N . TRP A 1 90 ? 4.510 7.426 10.136 1.00 87.56 90 TRP A N 1
ATOM 714 C CA . TRP A 1 90 ? 3.566 8.368 10.750 1.00 87.56 90 TRP A CA 1
ATOM 715 C C . TRP A 1 90 ? 2.531 7.665 11.633 1.00 87.56 90 TRP A C 1
ATOM 717 O O . TRP A 1 90 ? 2.217 8.147 12.715 1.00 87.56 90 TRP A O 1
ATOM 727 N N . ALA A 1 91 ? 2.015 6.525 11.180 1.00 81.94 91 ALA A N 1
ATOM 728 C CA . ALA A 1 91 ? 1.005 5.764 11.900 1.00 81.94 91 ALA A CA 1
ATOM 729 C C . ALA A 1 91 ? 1.580 4.983 13.101 1.00 81.94 91 ALA A C 1
ATOM 731 O O . ALA A 1 91 ? 0.838 4.246 13.744 1.00 81.94 91 ALA A O 1
ATOM 732 N N . GLY A 1 92 ? 2.884 5.105 13.398 1.00 73.81 92 GLY A N 1
ATOM 733 C CA . GLY A 1 92 ? 3.541 4.387 14.496 1.00 73.81 92 GLY A CA 1
ATOM 734 C C . GLY A 1 92 ? 3.565 2.869 14.298 1.00 73.81 92 GLY A C 1
ATOM 735 O O . GLY A 1 92 ? 3.651 2.111 15.259 1.00 73.81 92 GLY A O 1
ATOM 736 N N . CYS A 1 93 ? 3.437 2.412 13.054 1.00 63.28 93 CYS A N 1
ATOM 737 C CA . CYS A 1 93 ? 3.164 1.017 12.753 1.00 63.28 93 CYS A CA 1
ATOM 738 C C . CYS A 1 93 ? 4.440 0.181 12.715 1.00 63.28 93 CYS A C 1
ATOM 740 O O . CYS A 1 93 ? 5.443 0.575 12.112 1.00 63.28 93 CYS A O 1
ATOM 742 N N . ARG A 1 94 ? 4.372 -1.017 13.300 1.00 54.62 94 ARG A N 1
ATOM 743 C CA . ARG A 1 94 ? 5.353 -2.077 13.069 1.00 54.62 94 ARG A CA 1
ATOM 744 C C . ARG A 1 94 ? 4.850 -2.945 11.925 1.00 54.62 94 ARG A C 1
ATOM 746 O O . ARG A 1 94 ? 3.740 -3.462 11.975 1.00 54.62 94 ARG A O 1
ATOM 753 N N . THR A 1 95 ? 5.653 -3.091 10.878 1.00 51.19 95 THR A N 1
ATOM 754 C CA . THR A 1 95 ? 5.352 -4.043 9.807 1.00 51.19 95 THR A CA 1
ATOM 755 C C . THR A 1 95 ? 5.639 -5.446 10.329 1.00 51.19 95 THR A C 1
ATOM 757 O O . THR A 1 95 ? 6.765 -5.931 10.245 1.00 51.19 95 THR A O 1
ATOM 760 N N . GLU A 1 96 ? 4.642 -6.084 10.928 1.00 46.22 96 GLU A N 1
ATOM 761 C CA . GLU A 1 96 ? 4.758 -7.464 11.391 1.00 46.22 96 GLU A CA 1
ATOM 762 C C . GLU A 1 96 ? 4.283 -8.404 10.289 1.00 46.22 96 GLU A C 1
ATOM 764 O O . GLU A 1 96 ? 3.090 -8.543 10.045 1.00 46.22 96 GLU A O 1
ATOM 769 N N . CYS A 1 97 ? 5.235 -9.022 9.587 1.00 39.50 97 CYS A N 1
ATOM 770 C CA . CYS A 1 97 ? 4.955 -9.996 8.538 1.00 39.50 97 CYS A CA 1
ATOM 771 C C . CYS A 1 97 ? 4.360 -11.279 9.136 1.00 39.50 97 CYS A C 1
ATOM 773 O O . CYS A 1 97 ? 5.091 -12.221 9.440 1.00 39.50 97 CYS A O 1
ATOM 775 N N . TYR A 1 98 ? 3.037 -11.345 9.256 1.00 42.03 98 TYR A N 1
ATOM 776 C CA . TYR A 1 98 ? 2.356 -12.603 9.559 1.00 42.03 98 TYR A CA 1
ATOM 777 C C . TYR A 1 98 ? 2.217 -13.428 8.283 1.00 42.03 98 TYR A C 1
ATOM 779 O O . TYR A 1 98 ? 1.472 -13.036 7.391 1.00 42.03 98 TYR A O 1
ATOM 787 N N . SER A 1 99 ? 2.930 -14.557 8.204 1.00 32.19 99 SER A N 1
ATOM 788 C CA . SER A 1 99 ? 2.781 -15.537 7.122 1.00 32.19 99 SER A CA 1
ATOM 789 C C . SER A 1 99 ? 1.504 -16.345 7.338 1.00 32.19 99 SER A C 1
ATOM 791 O O . SER A 1 99 ? 1.495 -17.340 8.058 1.00 32.19 99 SER A O 1
ATOM 793 N N . PHE A 1 100 ? 0.418 -15.926 6.700 1.00 35.06 100 PHE A N 1
ATOM 794 C CA . PHE A 1 100 ? -0.651 -16.847 6.330 1.00 35.06 100 PHE A CA 1
ATOM 795 C C . PHE A 1 100 ? -0.490 -17.078 4.827 1.00 35.06 100 PHE A C 1
ATOM 797 O O . PHE A 1 100 ? -0.812 -16.207 4.027 1.00 35.06 100 PHE A O 1
ATOM 804 N N . LEU A 1 101 ? 0.069 -18.228 4.436 1.00 33.53 101 LEU A N 1
ATOM 805 C CA . LEU A 1 101 ? 0.114 -18.671 3.033 1.00 33.53 101 LEU A CA 1
ATOM 806 C C . LEU A 1 101 ? 0.821 -17.686 2.062 1.00 33.53 101 LEU A C 1
ATOM 808 O O . LEU A 1 101 ? 0.256 -17.332 1.033 1.00 33.53 101 LEU A O 1
ATOM 812 N N . LEU A 1 102 ? 2.067 -17.274 2.357 1.00 35.88 102 LEU A N 1
ATOM 813 C CA . LEU A 1 102 ? 2.935 -16.400 1.520 1.00 35.88 102 LEU A CA 1
ATOM 814 C C . LEU A 1 102 ? 2.550 -14.907 1.446 1.00 35.88 102 LEU A C 1
ATOM 816 O O . LEU A 1 102 ? 3.259 -14.124 0.802 1.00 35.88 102 LEU A O 1
ATOM 820 N N . ALA A 1 103 ? 1.494 -14.491 2.143 1.00 39.88 103 ALA A N 1
ATOM 821 C CA . ALA A 1 103 ? 1.177 -13.087 2.360 1.00 39.88 103 ALA A CA 1
ATOM 822 C C . ALA A 1 103 ? 1.875 -12.554 3.621 1.00 39.88 103 ALA A C 1
ATOM 824 O O . ALA A 1 103 ? 1.880 -13.207 4.657 1.00 39.88 103 ALA A O 1
ATOM 825 N N . SER A 1 104 ? 2.446 -11.358 3.542 1.00 47.94 104 SER A N 1
ATOM 826 C CA . SER A 1 104 ? 2.745 -10.477 4.663 1.00 47.94 104 SER A CA 1
ATOM 827 C C . SER A 1 104 ? 1.496 -9.674 5.002 1.00 47.94 104 SER A C 1
ATOM 829 O O . SER A 1 104 ? 1.040 -8.858 4.198 1.00 47.94 104 SER A O 1
ATOM 831 N N . ALA A 1 105 ? 0.966 -9.873 6.204 1.00 48.97 105 ALA A N 1
ATOM 832 C CA . ALA A 1 105 ? 0.085 -8.891 6.818 1.00 48.97 105 ALA A CA 1
ATOM 833 C C . ALA A 1 105 ? 0.909 -7.693 7.321 1.00 48.97 105 ALA A C 1
ATOM 835 O O . ALA A 1 105 ? 2.086 -7.831 7.634 1.00 48.97 105 ALA A O 1
ATOM 836 N N . CYS A 1 106 ? 0.296 -6.519 7.417 1.00 49.41 106 CYS A N 1
ATOM 837 C CA . CYS A 1 106 ? 0.789 -5.433 8.261 1.00 49.41 106 CYS A CA 1
ATOM 838 C C . CYS A 1 106 ? -0.327 -5.101 9.241 1.00 49.41 106 CYS A C 1
ATOM 840 O O . CYS A 1 106 ? -1.381 -4.634 8.805 1.00 49.41 106 CYS A O 1
ATOM 842 N N . GLU A 1 107 ? -0.107 -5.356 10.528 1.00 48.75 107 GLU A N 1
ATOM 843 C CA . GLU A 1 107 ? -1.044 -4.966 11.575 1.00 48.75 107 GLU A CA 1
ATOM 844 C C . GLU A 1 107 ? -0.742 -3.532 12.013 1.00 48.75 107 GLU A C 1
ATOM 846 O O . GLU A 1 107 ? 0.370 -3.204 12.426 1.00 48.75 107 GLU A O 1
ATOM 851 N N . LEU A 1 108 ? -1.730 -2.646 11.888 1.00 52.69 108 LEU A N 1
ATOM 852 C CA . LEU A 1 108 ? -1.622 -1.288 12.417 1.00 52.69 108 LEU A CA 1
ATOM 853 C C . LEU A 1 108 ? -2.292 -1.266 13.797 1.00 52.69 108 LEU A C 1
ATOM 855 O O . LEU A 1 108 ? -3.508 -1.091 13.895 1.00 52.69 108 LEU A O 1
ATOM 859 N N . ASN A 1 109 ? -1.499 -1.482 14.851 1.00 46.84 109 ASN A N 1
ATOM 860 C CA . ASN A 1 109 ? -1.939 -1.328 16.237 1.00 46.84 109 ASN A CA 1
ATOM 861 C C . ASN A 1 109 ? -1.625 0.084 16.730 1.00 46.84 109 ASN A C 1
ATOM 863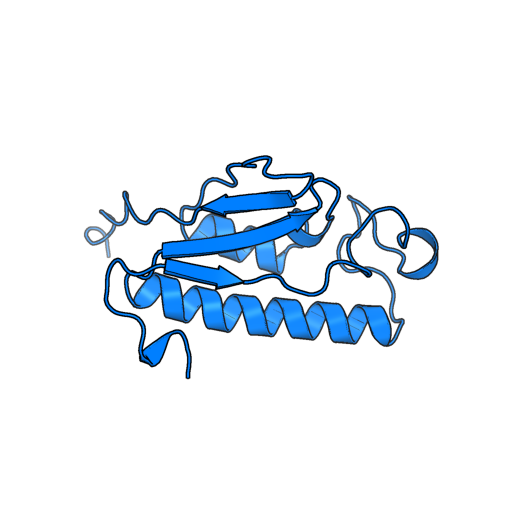 O O . ASN A 1 109 ? -0.473 0.504 16.807 1.00 46.84 109 ASN A O 1
ATOM 867 N N . MET A 1 110 ? -2.680 0.820 17.069 1.00 41.88 110 MET A N 1
ATOM 868 C CA . MET A 1 110 ? -2.597 2.166 17.625 1.00 41.88 110 MET A CA 1
ATOM 869 C C . MET A 1 110 ? -2.510 2.077 19.158 1.00 41.88 110 MET A C 1
ATOM 871 O O . MET A 1 110 ? -3.375 2.586 19.860 1.00 41.88 110 MET A O 1
ATOM 875 N N . GLU A 1 111 ? -1.507 1.372 19.686 1.00 42.97 111 GLU A N 1
ATOM 876 C CA . GLU A 1 111 ? -1.323 1.230 21.143 1.00 42.97 111 GLU A CA 1
ATOM 877 C C . GLU A 1 111 ? -0.526 2.387 21.772 1.00 42.97 111 GLU A C 1
ATOM 879 O O . GLU A 1 111 ? -0.416 2.460 22.988 1.00 42.97 111 GLU A O 1
ATOM 884 N N . SER A 1 112 ? 0.003 3.326 20.980 1.00 38.41 112 SER A N 1
ATOM 885 C CA . SER A 1 112 ? 0.954 4.333 21.478 1.00 38.41 112 SER A CA 1
ATOM 886 C C . SER A 1 112 ? 0.754 5.740 20.904 1.00 38.41 112 SER A C 1
ATOM 888 O O . SER A 1 112 ? 1.712 6.467 20.648 1.00 38.41 112 SER A O 1
ATOM 890 N N . CYS A 1 113 ? -0.498 6.179 20.752 1.00 34.81 113 CYS A N 1
ATOM 891 C CA . CYS A 1 113 ? -0.802 7.605 20.579 1.00 34.81 113 CYS A CA 1
ATOM 892 C C . CYS A 1 113 ? -0.981 8.322 21.936 1.00 34.81 113 CYS A C 1
ATOM 894 O O . CYS A 1 113 ? -1.929 9.079 22.116 1.00 34.81 113 CYS A O 1
ATOM 896 N N . ASP A 1 114 ? -0.021 8.157 22.849 1.00 33.16 114 ASP A N 1
ATOM 897 C CA . ASP A 1 114 ? 0.213 9.072 23.982 1.00 33.16 114 ASP A CA 1
ATOM 898 C C . ASP A 1 114 ? 1.049 10.291 23.538 1.00 33.16 114 ASP A C 1
ATOM 900 O O . ASP A 1 114 ? 1.972 10.740 24.208 1.00 33.16 114 ASP A O 1
ATOM 904 N N . LEU A 1 115 ? 0.732 10.853 22.370 1.00 38.41 115 LEU A N 1
ATOM 905 C CA . LEU A 1 115 ? 1.309 12.114 21.883 1.00 38.41 115 LEU A CA 1
ATOM 906 C C . LEU A 1 115 ? 0.245 13.219 21.837 1.00 38.41 115 LEU A C 1
ATOM 908 O O . LEU A 1 115 ? 0.196 14.028 20.916 1.00 38.41 115 LEU A O 1
ATOM 912 N N . TRP A 1 116 ? -0.609 13.254 22.865 1.00 32.62 116 TRP A N 1
ATOM 913 C CA . TRP A 1 116 ? -1.472 14.398 23.184 1.00 32.62 116 TRP A CA 1
ATOM 914 C C . TRP A 1 116 ? -0.809 15.420 24.122 1.00 32.62 116 TRP A C 1
ATOM 916 O O . TRP A 1 116 ? -1.461 16.365 24.556 1.00 32.62 116 TRP A O 1
ATOM 926 N N . HIS A 1 117 ? 0.494 15.302 24.386 1.00 31.52 117 HIS A N 1
ATOM 927 C CA . HIS A 1 117 ? 1.251 16.302 25.137 1.00 31.52 117 HIS A CA 1
ATOM 928 C C . HIS A 1 117 ? 2.562 16.628 24.428 1.00 31.52 117 HIS A C 1
ATOM 930 O O . HIS A 1 117 ? 3.546 15.920 24.595 1.00 31.52 117 HIS A O 1
ATOM 936 N N . THR A 1 118 ? 2.539 17.665 23.591 1.00 34.84 118 THR A N 1
ATOM 937 C CA . THR A 1 118 ? 3.574 18.708 23.410 1.00 34.84 118 THR A CA 1
ATOM 938 C C . THR A 1 118 ? 3.302 19.431 22.087 1.00 34.84 118 THR A C 1
ATOM 940 O O . THR A 1 118 ? 3.840 19.095 21.034 1.00 34.84 118 THR A O 1
ATOM 943 N N . TRP A 1 119 ? 2.386 20.400 22.159 1.00 39.66 119 TRP A N 1
ATOM 944 C CA . TRP A 1 119 ? 2.502 21.631 21.378 1.00 39.66 119 TRP A CA 1
ATOM 945 C C . TRP A 1 119 ? 3.401 22.589 22.152 1.00 39.66 119 TRP A C 1
ATOM 947 O O . TRP A 1 119 ? 3.323 22.543 23.404 1.00 39.66 119 TRP A O 1
#